Protein AF-A0A7C5V0F0-F1 (afdb_monomer_lite)

Secondary structure (DSSP, 8-state):
-PPP----------------SSPPTTPPPPP-EEE-TTS-EEEGGGGTTTS-------S------

Sequence (65 aa):
MPQAWGRERARARHSCKIASMTLDIGDQAPDFELPDPAGRLVRLLDFRGKRNVVLAFFVYANTPG

Foldseek 3Di:
DDDDDDPPPPPPDDPPPVDDPDDDPPDDDDWDWDQDPVGDIDIPVVCPPPDDDDDDDDPDDPDDD

pLDDT: mean 79.07, std 16.23, range [49.69, 97.06]

Radius of gyration: 21.37 Å; chains: 1; bounding box: 42×53×53 Å

Structure (mmCIF, N/CA/C/O backbone):
data_AF-A0A7C5V0F0-F1
#
_entry.id   AF-A0A7C5V0F0-F1
#
loop_
_atom_site.group_PDB
_atom_site.id
_atom_site.type_symbol
_atom_site.label_atom_id
_atom_site.label_alt_id
_atom_site.label_comp_id
_atom_site.label_asym_id
_atom_site.label_entity_id
_atom_site.label_seq_id
_atom_site.pdbx_PDB_ins_code
_atom_site.Cartn_x
_atom_site.Cartn_y
_atom_site.Cartn_z
_atom_site.occupancy
_atom_site.B_iso_or_equiv
_atom_site.auth_seq_id
_atom_site.auth_comp_id
_atom_site.auth_asym_id
_atom_site.auth_atom_id
_atom_site.pdbx_PDB_model_num
ATOM 1 N N . MET A 1 1 ? -28.174 33.832 41.030 1.00 49.69 1 MET A N 1
ATOM 2 C CA . MET A 1 1 ? -28.499 33.539 39.618 1.00 49.69 1 MET A CA 1
ATOM 3 C C . MET A 1 1 ? -27.229 33.052 38.910 1.00 49.69 1 MET A C 1
ATOM 5 O O . MET A 1 1 ? -26.403 33.893 38.575 1.00 49.69 1 MET A O 1
ATOM 9 N N . PRO A 1 2 ? -26.986 31.736 38.772 1.00 49.84 2 PRO A N 1
ATOM 10 C CA . PRO A 1 2 ? -25.841 31.213 38.021 1.00 49.84 2 PRO A CA 1
ATOM 11 C C . PRO A 1 2 ? -26.122 31.238 36.510 1.00 49.84 2 PRO A C 1
ATOM 13 O O . PRO A 1 2 ? -27.177 30.794 36.062 1.00 49.84 2 PRO A O 1
ATOM 16 N N . GLN A 1 3 ? -25.189 31.800 35.740 1.00 52.56 3 GLN A N 1
ATOM 17 C CA . GLN A 1 3 ? -25.315 31.981 34.292 1.00 52.56 3 GLN A CA 1
ATOM 18 C C . GLN A 1 3 ? -24.898 30.704 33.545 1.00 52.56 3 GLN A C 1
ATOM 20 O O . GLN A 1 3 ? -23.978 29.996 33.952 1.00 52.56 3 GLN A O 1
ATOM 25 N N . ALA A 1 4 ? -25.650 30.391 32.493 1.00 53.50 4 ALA A N 1
ATOM 26 C CA . ALA A 1 4 ? -25.718 29.105 31.815 1.00 53.50 4 ALA A CA 1
ATOM 27 C C . ALA A 1 4 ? -24.432 28.696 31.069 1.00 53.50 4 ALA A C 1
ATOM 29 O O . ALA A 1 4 ? -23.781 29.493 30.401 1.00 53.50 4 ALA A O 1
ATOM 30 N N . TRP A 1 5 ? -24.127 27.397 31.131 1.00 58.38 5 TRP A N 1
ATOM 31 C CA . TRP A 1 5 ? -23.052 26.726 30.401 1.00 58.38 5 TRP A CA 1
ATOM 32 C C . TRP A 1 5 ? -23.512 26.410 28.968 1.00 58.38 5 TRP A C 1
ATOM 34 O O . TRP A 1 5 ? -24.218 25.427 28.731 1.00 58.38 5 TRP A O 1
ATOM 44 N N . GLY A 1 6 ? -23.122 27.238 27.999 1.00 52.97 6 GLY A N 1
ATOM 45 C CA . GLY A 1 6 ? -23.357 26.991 26.574 1.00 52.97 6 GLY A CA 1
ATOM 46 C C . GLY A 1 6 ? -22.454 25.877 26.042 1.00 52.97 6 GLY A C 1
ATOM 47 O O . GLY A 1 6 ? -21.301 26.110 25.691 1.00 52.97 6 GLY A O 1
ATOM 48 N N . ARG A 1 7 ? -22.965 24.642 25.989 1.00 64.12 7 ARG A N 1
ATOM 49 C CA . ARG A 1 7 ? -22.354 23.535 25.236 1.00 64.12 7 ARG A CA 1
ATOM 50 C C . ARG A 1 7 ? -22.706 23.662 23.753 1.00 64.12 7 ARG A C 1
ATOM 52 O O . ARG A 1 7 ? -23.613 22.983 23.286 1.00 64.12 7 ARG A O 1
ATOM 59 N N . GLU A 1 8 ? -21.934 24.441 23.011 1.00 56.06 8 GLU A N 1
ATOM 60 C CA . GLU A 1 8 ? -21.911 24.353 21.548 1.00 56.06 8 GLU A CA 1
ATOM 61 C C . GLU A 1 8 ? -20.777 23.399 21.143 1.00 56.06 8 GLU A C 1
ATOM 63 O O . GLU A 1 8 ? -19.635 23.793 20.911 1.00 56.06 8 GLU A O 1
ATOM 68 N N . ARG A 1 9 ? -21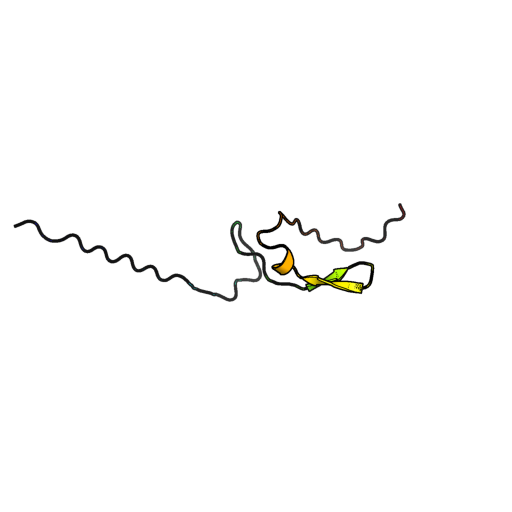.059 22.089 21.120 1.00 59.47 9 ARG A N 1
ATOM 69 C CA . ARG A 1 9 ? -20.177 21.125 20.444 1.00 59.47 9 ARG A CA 1
ATOM 70 C C . ARG A 1 9 ? -20.492 21.177 18.955 1.00 59.47 9 ARG A C 1
ATOM 72 O O . ARG A 1 9 ? -21.200 20.311 18.445 1.00 59.47 9 ARG A O 1
ATOM 79 N N . ALA A 1 10 ? -19.928 22.164 18.267 1.00 55.44 10 ALA A N 1
ATOM 80 C CA . ALA A 1 10 ? -19.869 22.179 16.813 1.00 55.44 10 ALA A CA 1
ATOM 81 C C . ALA A 1 10 ? -19.006 20.996 16.340 1.00 55.44 10 ALA A C 1
ATOM 83 O O . ALA A 1 10 ? -17.785 21.072 16.219 1.00 55.44 10 ALA A O 1
ATOM 84 N N . ARG A 1 11 ? -19.646 19.848 16.115 1.00 57.91 11 ARG A N 1
ATOM 85 C CA . ARG A 1 11 ? -19.023 18.658 15.533 1.00 57.91 11 ARG A CA 1
ATOM 86 C C . ARG A 1 11 ? -19.158 18.733 14.018 1.00 57.91 11 ARG A C 1
ATOM 88 O O . ARG A 1 11 ? -19.845 17.919 1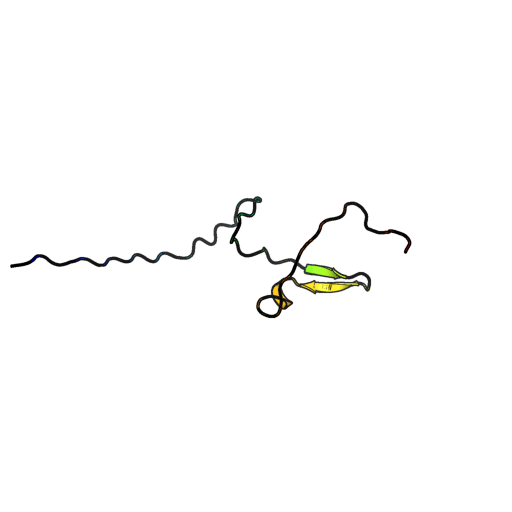3.412 1.00 57.91 11 ARG A O 1
ATOM 95 N N . ALA A 1 12 ? -18.482 19.705 13.414 1.00 57.25 12 ALA A N 1
ATOM 96 C CA . ALA A 1 12 ? -18.258 19.714 11.976 1.00 57.25 12 ALA A CA 1
ATOM 97 C C . ALA A 1 12 ? -17.164 18.687 11.645 1.00 57.25 12 ALA A C 1
ATOM 99 O O . ALA A 1 12 ? -15.983 18.992 11.521 1.00 57.25 12 ALA A O 1
ATOM 100 N N . ARG A 1 13 ? -17.573 17.425 11.549 1.00 68.50 13 ARG A N 1
ATOM 101 C CA . ARG A 1 13 ? -16.891 16.422 10.728 1.00 68.50 13 ARG A CA 1
ATOM 102 C C . ARG A 1 13 ? -17.829 16.279 9.536 1.00 68.50 13 ARG A C 1
ATOM 104 O O . ARG A 1 13 ? -19.014 16.051 9.740 1.00 68.50 13 ARG A O 1
ATOM 111 N N . HIS A 1 14 ? -17.431 16.516 8.300 1.00 51.91 14 HIS A N 1
ATOM 112 C CA . HIS A 1 14 ? -16.330 15.852 7.638 1.00 51.91 14 HIS A CA 1
ATOM 113 C C . HIS A 1 14 ? -15.789 16.782 6.551 1.00 51.91 14 HIS A C 1
ATOM 115 O O . HIS A 1 14 ? -16.450 17.051 5.554 1.00 51.91 14 HIS A O 1
ATOM 121 N N . SER A 1 15 ? -14.562 17.250 6.748 1.00 60.81 15 SER A N 1
ATOM 122 C CA . SER A 1 15 ? -13.715 17.718 5.661 1.00 60.81 15 SER A CA 1
ATOM 123 C C . SER A 1 15 ? -13.249 16.472 4.905 1.00 60.81 15 SER A C 1
ATOM 125 O O 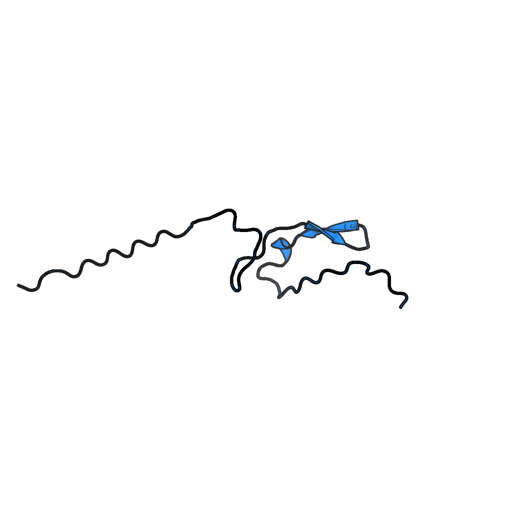. SER A 1 15 ? -12.211 15.908 5.239 1.00 60.81 15 SER A O 1
ATOM 127 N N . CYS A 1 16 ? -13.996 16.018 3.895 1.00 59.97 16 CYS A N 1
ATOM 128 C CA . CYS A 1 16 ? -13.370 15.251 2.818 1.00 59.97 16 CYS A CA 1
ATOM 129 C C . CYS A 1 16 ? -12.581 16.262 1.980 1.00 59.97 16 CYS A C 1
ATOM 131 O O . CYS A 1 16 ? -13.020 16.750 0.943 1.00 59.97 16 CYS A O 1
ATOM 133 N N . LYS A 1 17 ? -11.434 16.670 2.522 1.00 58.75 17 LYS A N 1
ATOM 134 C CA . LYS A 1 17 ? -10.364 17.262 1.738 1.00 58.75 17 LYS A CA 1
ATOM 135 C C . LYS A 1 17 ? -9.904 16.107 0.865 1.00 58.75 17 LYS A C 1
ATOM 137 O O . LYS A 1 17 ? -9.589 15.053 1.413 1.00 58.75 17 LYS A O 1
ATOM 142 N N . ILE A 1 18 ? -9.911 16.254 -0.457 1.00 63.31 18 ILE A N 1
ATOM 143 C CA . ILE A 1 18 ? -9.058 15.392 -1.275 1.00 63.31 18 ILE A CA 1
ATOM 144 C C . ILE A 1 18 ? -7.657 15.654 -0.729 1.00 63.31 18 ILE A C 1
ATOM 146 O O . ILE A 1 18 ? -7.132 16.763 -0.854 1.00 63.31 18 ILE A O 1
ATOM 150 N N . ALA A 1 19 ? -7.190 14.708 0.081 1.00 55.44 19 ALA A N 1
ATOM 151 C CA . ALA A 1 19 ? -6.029 14.878 0.920 1.00 55.44 19 ALA A CA 1
ATOM 152 C C . ALA A 1 19 ? -4.817 15.063 0.012 1.00 55.44 19 ALA A C 1
ATOM 154 O O . ALA A 1 19 ? -4.746 14.521 -1.092 1.00 55.44 19 ALA A O 1
ATOM 155 N N . SER A 1 20 ? -3.892 15.882 0.485 1.00 57.31 20 SER A N 1
ATOM 156 C CA . SER A 1 20 ? -2.503 15.905 0.050 1.00 57.31 20 SER A CA 1
ATOM 157 C C . SER A 1 20 ? -2.014 14.525 -0.411 1.00 57.31 20 SER A C 1
ATOM 159 O O . SER A 1 20 ? -2.352 13.515 0.196 1.00 57.31 20 SER A O 1
ATOM 161 N N . MET A 1 21 ? -1.144 14.469 -1.426 1.00 66.56 21 MET A N 1
ATOM 162 C CA . MET A 1 21 ? -0.492 13.214 -1.859 1.00 66.56 21 MET A CA 1
ATOM 163 C C . MET A 1 21 ? 0.390 12.554 -0.775 1.00 66.56 21 MET A C 1
ATOM 165 O O . MET A 1 21 ? 1.041 11.545 -1.028 1.00 66.56 21 MET A O 1
ATOM 169 N N . THR A 1 22 ? 0.432 13.129 0.424 1.00 80.50 22 THR A N 1
ATOM 170 C CA . THR A 1 22 ? 1.089 12.617 1.619 1.00 80.50 22 THR A CA 1
ATOM 171 C C . THR A 1 22 ? 0.027 12.071 2.570 1.00 80.50 22 THR A C 1
ATOM 173 O O . THR A 1 22 ? -0.876 12.807 2.967 1.00 80.50 22 THR A O 1
ATOM 176 N N . LEU A 1 23 ? 0.141 10.785 2.904 1.00 83.88 23 LEU A N 1
ATOM 177 C CA . LEU A 1 23 ? -0.694 10.099 3.890 1.00 83.88 23 LEU A CA 1
ATOM 178 C C . LEU A 1 23 ? -0.081 10.262 5.282 1.00 83.88 23 LEU A C 1
ATOM 180 O O . LEU A 1 23 ? 1.112 9.989 5.445 1.00 83.88 23 LEU A O 1
ATOM 184 N N . ASP A 1 24 ? -0.893 10.638 6.268 1.00 87.75 24 ASP A N 1
ATOM 185 C CA . ASP A 1 24 ? -0.486 10.688 7.672 1.00 87.75 24 ASP A CA 1
ATOM 186 C C . ASP A 1 24 ? -0.938 9.435 8.441 1.00 87.75 24 ASP A C 1
ATOM 188 O O . ASP A 1 24 ? -1.802 8.656 8.024 1.00 87.75 24 ASP A O 1
ATOM 192 N N . ILE A 1 25 ? -0.337 9.214 9.612 1.00 89.19 25 ILE A N 1
ATOM 193 C CA . ILE A 1 25 ? -0.722 8.108 10.493 1.00 89.19 25 ILE A CA 1
ATOM 194 C C . ILE A 1 25 ? -2.159 8.325 10.981 1.00 89.19 25 ILE A C 1
ATOM 196 O O . ILE A 1 25 ? -2.472 9.338 11.602 1.00 89.19 25 ILE A O 1
ATOM 200 N N . GLY A 1 26 ? -3.011 7.322 10.765 1.00 90.44 26 GLY A N 1
ATOM 201 C CA . GLY A 1 26 ? -4.422 7.351 11.157 1.00 90.44 26 GLY A CA 1
ATOM 202 C C . GLY A 1 26 ? -5.368 7.780 10.037 1.00 90.44 26 GLY A C 1
ATOM 203 O O . GLY A 1 26 ? -6.582 7.622 10.197 1.00 90.44 26 GLY A O 1
ATOM 204 N N . ASP A 1 27 ? -4.840 8.241 8.901 1.00 89.31 27 ASP A N 1
ATOM 205 C CA . ASP A 1 27 ? -5.655 8.481 7.720 1.00 89.31 27 ASP A CA 1
ATOM 206 C C . ASP A 1 27 ? -6.250 7.179 7.191 1.00 89.31 27 ASP A C 1
ATOM 208 O O . ASP A 1 27 ? -5.648 6.099 7.219 1.00 89.31 27 ASP A O 1
ATOM 212 N N . GLN A 1 28 ? -7.468 7.288 6.668 1.00 87.50 28 GLN A N 1
ATOM 213 C CA . GLN A 1 28 ? -8.070 6.179 5.956 1.00 87.50 28 GLN A CA 1
ATOM 214 C C . GLN A 1 28 ? -7.296 5.948 4.656 1.00 87.50 28 GLN A C 1
ATOM 216 O O . GLN A 1 28 ? -7.198 6.846 3.821 1.00 87.50 28 GLN A O 1
ATOM 221 N N . ALA A 1 29 ? -6.801 4.723 4.465 1.00 89.69 29 ALA A N 1
ATOM 222 C CA . ALA A 1 29 ? -6.126 4.342 3.231 1.00 89.69 29 ALA A CA 1
ATOM 223 C C . ALA A 1 29 ? -7.026 4.617 2.003 1.00 89.69 29 ALA A C 1
ATOM 225 O O . ALA A 1 29 ? -8.202 4.215 2.027 1.00 89.69 29 ALA A O 1
ATOM 226 N N . PRO A 1 30 ? -6.496 5.264 0.943 1.00 89.06 30 PRO A N 1
ATOM 227 C CA . PRO A 1 30 ? -7.226 5.510 -0.295 1.00 89.06 30 PRO A CA 1
ATOM 228 C C . PRO A 1 30 ? -7.706 4.211 -0.934 1.00 89.06 30 PRO A C 1
ATOM 230 O O . PRO A 1 30 ? -7.044 3.178 -0.837 1.00 89.06 30 PRO A O 1
ATOM 233 N N . ASP A 1 31 ? -8.848 4.265 -1.611 1.00 89.56 31 ASP A N 1
ATOM 234 C CA . ASP A 1 31 ? -9.343 3.119 -2.365 1.00 89.56 31 ASP A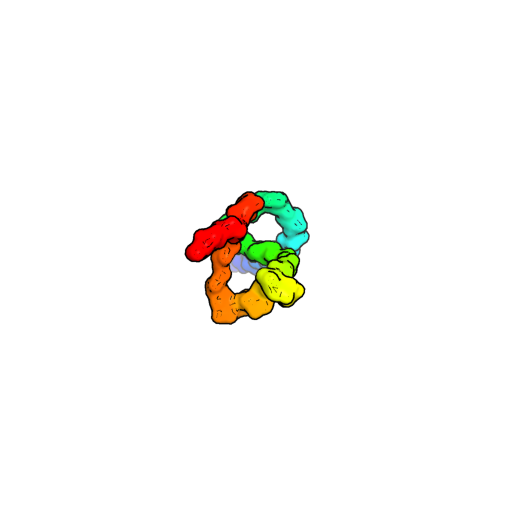 CA 1
ATOM 235 C C . ASP A 1 31 ? -8.530 2.936 -3.656 1.00 89.56 31 ASP A C 1
ATOM 237 O O . ASP A 1 31 ? -8.274 3.891 -4.387 1.00 89.56 31 ASP A O 1
ATOM 241 N N . PHE A 1 32 ? -8.123 1.696 -3.927 1.00 91.81 32 PHE A N 1
ATOM 242 C CA . PHE A 1 32 ? -7.448 1.299 -5.160 1.00 91.81 32 PHE A CA 1
ATOM 243 C C . PHE A 1 32 ? -7.793 -0.145 -5.526 1.00 91.81 32 PHE A C 1
ATOM 245 O O . PHE A 1 32 ? -8.262 -0.929 -4.691 1.00 91.81 32 PHE A O 1
ATOM 252 N N . GLU A 1 33 ? -7.529 -0.489 -6.784 1.00 95.38 33 GLU A N 1
ATOM 253 C CA . GLU A 1 33 ? -7.768 -1.810 -7.353 1.00 95.38 33 GLU A CA 1
ATOM 254 C C . GLU A 1 33 ? -6.560 -2.210 -8.196 1.00 95.38 33 GLU A C 1
ATOM 256 O O . GLU A 1 33 ? -6.064 -1.408 -8.988 1.00 95.38 33 GLU A O 1
ATOM 261 N N . LEU A 1 34 ? -6.061 -3.429 -7.997 1.00 93.81 34 LEU A N 1
ATOM 262 C CA . LEU A 1 34 ? -4.890 -3.949 -8.700 1.00 93.81 34 LEU A CA 1
ATOM 263 C C . LEU A 1 34 ? -5.174 -5.363 -9.213 1.00 93.81 34 LEU A C 1
ATOM 265 O O . LEU A 1 34 ? -5.864 -6.125 -8.532 1.00 93.81 34 LEU A O 1
ATOM 269 N N . PRO A 1 35 ? -4.648 -5.739 -10.389 1.00 94.94 35 PRO A N 1
ATOM 270 C CA . PRO A 1 35 ? -4.643 -7.130 -10.806 1.00 94.94 35 PRO A CA 1
ATOM 271 C C . PRO A 1 35 ? -3.687 -7.940 -9.923 1.00 94.94 35 PRO A C 1
ATOM 273 O O . PRO A 1 35 ? -2.582 -7.499 -9.602 1.00 94.94 35 PRO A O 1
ATOM 276 N N . ASP A 1 36 ? -4.108 -9.140 -9.543 1.00 92.31 36 ASP A N 1
ATOM 277 C CA . ASP A 1 36 ? -3.233 -10.145 -8.950 1.00 92.31 36 ASP A CA 1
ATOM 278 C C . ASP A 1 36 ? -2.375 -10.843 -10.034 1.00 92.31 36 ASP A C 1
ATOM 280 O O . ASP A 1 36 ? -2.549 -10.582 -11.230 1.00 92.31 36 ASP A O 1
ATOM 284 N N . PRO A 1 37 ? -1.464 -11.764 -9.663 1.00 89.12 37 PRO A N 1
ATOM 285 C CA . PRO A 1 37 ? -0.649 -12.493 -10.640 1.00 89.12 37 PRO A CA 1
ATOM 286 C C . PRO A 1 37 ? -1.444 -13.332 -11.656 1.00 89.12 37 PRO A C 1
ATOM 288 O O . PRO A 1 37 ? -0.917 -13.667 -12.711 1.00 89.12 37 PRO A O 1
ATOM 291 N N . ALA A 1 38 ? -2.699 -13.678 -11.355 1.00 94.56 38 ALA A N 1
ATOM 292 C CA . ALA A 1 38 ? -3.607 -14.381 -12.259 1.00 94.56 38 ALA A CA 1
ATOM 293 C C . ALA A 1 38 ? -4.503 -13.419 -13.071 1.00 94.56 38 ALA A C 1
ATOM 295 O O . ALA A 1 38 ? -5.395 -13.870 -13.789 1.00 94.56 38 ALA A O 1
ATOM 296 N N . GLY A 1 39 ? -4.296 -12.102 -12.955 1.00 94.81 39 GLY A N 1
ATOM 297 C CA . GLY A 1 39 ? -5.079 -11.066 -13.630 1.00 94.81 39 GLY A CA 1
ATOM 298 C C . GLY A 1 39 ? -6.434 -10.768 -12.982 1.00 94.81 39 GLY A C 1
ATOM 299 O O . GLY A 1 39 ? -7.227 -10.011 -13.544 1.00 94.81 39 GLY A O 1
ATOM 300 N N . ARG A 1 40 ? -6.734 -11.336 -11.809 1.00 96.38 40 ARG A N 1
ATOM 301 C CA . ARG A 1 40 ? -7.984 -11.052 -11.092 1.00 96.38 40 ARG A CA 1
ATOM 302 C C . ARG A 1 40 ? -7.888 -9.697 -10.416 1.00 96.38 40 ARG A C 1
ATOM 304 O O . ARG A 1 40 ? -6.915 -9.412 -9.726 1.00 96.38 40 ARG A O 1
ATOM 311 N N . LEU A 1 41 ? -8.926 -8.887 -10.571 1.00 97.06 41 LEU A N 1
ATOM 312 C CA . LEU A 1 41 ? -8.987 -7.574 -9.948 1.00 97.06 41 LEU A CA 1
ATOM 313 C C . LEU A 1 41 ? -9.241 -7.707 -8.441 1.00 97.06 41 LEU A C 1
ATOM 315 O O . LEU A 1 41 ? -10.2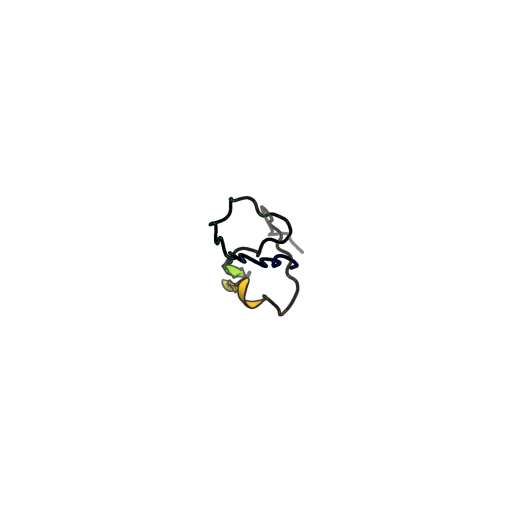09 -8.341 -8.019 1.00 97.06 41 LEU A O 1
ATOM 319 N N . VAL A 1 42 ? -8.373 -7.102 -7.635 1.00 94.75 42 VAL A N 1
ATOM 320 C CA . VAL A 1 42 ? -8.434 -7.107 -6.172 1.00 94.75 42 VAL A CA 1
ATOM 321 C C . VAL A 1 42 ? -8.578 -5.673 -5.680 1.00 94.75 42 VAL A C 1
ATOM 323 O O . VAL A 1 42 ? -7.759 -4.816 -6.011 1.00 94.75 42 VAL A O 1
ATOM 326 N N . ARG A 1 43 ? -9.607 -5.409 -4.869 1.00 95.50 43 ARG A N 1
ATOM 327 C CA . ARG A 1 43 ? -9.928 -4.072 -4.351 1.00 95.50 43 ARG A CA 1
ATOM 328 C C . ARG A 1 43 ? -9.523 -3.961 -2.886 1.00 95.50 43 ARG A C 1
ATOM 330 O O . ARG A 1 43 ? -9.841 -4.850 -2.094 1.00 95.50 43 ARG A O 1
ATOM 337 N N . LEU A 1 44 ? -8.904 -2.849 -2.482 1.00 93.81 44 LEU A N 1
ATOM 338 C CA . LEU A 1 44 ? -8.561 -2.639 -1.065 1.00 93.81 44 LEU A CA 1
ATOM 339 C C . LEU A 1 44 ? -9.813 -2.640 -0.167 1.00 93.81 44 LEU A C 1
ATOM 341 O O . LEU 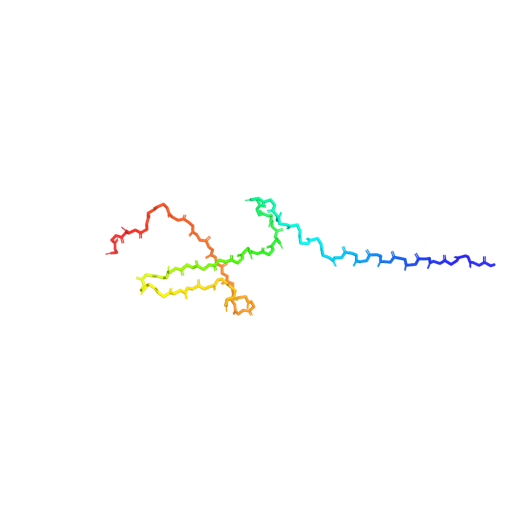A 1 44 ? -9.788 -3.159 0.952 1.00 93.81 44 LEU A O 1
ATOM 345 N N . LEU A 1 45 ? -10.916 -2.083 -0.674 1.00 93.31 45 LEU A N 1
ATOM 346 C CA . LEU A 1 45 ? -12.177 -1.951 0.052 1.00 93.31 45 LEU A CA 1
ATOM 347 C C . LEU A 1 45 ? -12.711 -3.298 0.563 1.00 93.31 45 LEU A C 1
ATOM 349 O O . LEU A 1 45 ? -13.263 -3.360 1.662 1.00 93.31 45 LEU A O 1
ATOM 353 N N . ASP A 1 46 ? -12.483 -4.382 -0.182 1.00 94.25 46 ASP A N 1
ATOM 354 C CA . ASP A 1 46 ? -13.002 -5.715 0.140 1.00 94.25 46 ASP A CA 1
ATOM 355 C C . ASP A 1 46 ? -12.414 -6.296 1.434 1.00 94.25 46 ASP A C 1
ATOM 357 O O . ASP A 1 46 ? -13.020 -7.193 2.037 1.00 94.25 46 ASP A O 1
ATOM 361 N N . PHE A 1 47 ? -11.264 -5.779 1.881 1.00 93.81 47 PHE A N 1
ATOM 362 C CA . PHE A 1 47 ? -10.568 -6.209 3.095 1.00 93.81 47 PHE A CA 1
ATOM 363 C C . PHE A 1 47 ? -10.889 -5.358 4.328 1.00 93.81 47 PHE A C 1
ATOM 365 O O . PHE A 1 47 ? -10.585 -5.787 5.448 1.00 93.81 47 PHE A O 1
ATOM 372 N N . ARG A 1 48 ? -11.522 -4.185 4.164 1.00 91.62 48 ARG A N 1
ATOM 373 C CA . ARG A 1 48 ? -11.842 -3.295 5.292 1.00 91.62 48 ARG A CA 1
ATOM 374 C C . ARG A 1 48 ? -12.703 -4.025 6.328 1.00 91.62 48 ARG A C 1
ATOM 376 O O . ARG A 1 48 ? -13.709 -4.647 5.998 1.00 91.62 48 ARG A O 1
ATOM 383 N N . GLY A 1 49 ? -12.283 -3.974 7.593 1.00 92.31 49 GLY A N 1
ATOM 384 C CA . GLY A 1 49 ? -12.984 -4.601 8.720 1.00 92.31 49 GLY A CA 1
ATOM 385 C C . GLY A 1 49 ? -12.906 -6.132 8.784 1.00 92.31 49 GLY A C 1
ATOM 386 O O . GLY A 1 49 ? -13.383 -6.710 9.755 1.00 92.31 49 GLY A O 1
ATOM 387 N N . LYS A 1 50 ? -12.297 -6.800 7.794 1.00 94.50 50 LYS A N 1
ATOM 388 C CA . LYS A 1 50 ? -12.161 -8.267 7.778 1.00 94.50 50 LYS A CA 1
ATOM 389 C C . LYS A 1 50 ? -10.788 -8.736 8.248 1.00 94.50 50 LYS A C 1
ATOM 391 O O . LYS A 1 50 ? -10.684 -9.819 8.817 1.00 94.50 50 LYS A O 1
ATOM 396 N N . ARG A 1 51 ? -9.730 -7.969 7.958 1.00 93.12 51 ARG A N 1
ATOM 397 C CA . ARG A 1 51 ? -8.345 -8.265 8.359 1.00 93.12 51 ARG A CA 1
ATOM 398 C C . ARG A 1 51 ? -7.438 -7.047 8.217 1.00 93.12 51 ARG A C 1
ATOM 400 O O . ARG A 1 51 ? -7.766 -6.107 7.500 1.00 93.12 51 ARG A O 1
ATOM 407 N N . ASN A 1 52 ? -6.275 -7.121 8.858 1.00 93.25 52 ASN A N 1
ATOM 408 C CA . ASN A 1 52 ? -5.189 -6.168 8.652 1.00 93.25 52 ASN A CA 1
ATOM 409 C C . ASN A 1 52 ? -4.535 -6.405 7.283 1.00 93.25 52 ASN A C 1
ATOM 411 O O . ASN A 1 52 ? -4.384 -7.552 6.858 1.00 93.25 52 ASN A O 1
ATOM 415 N N . VAL A 1 53 ? -4.142 -5.325 6.611 1.00 93.31 53 VAL A N 1
ATOM 416 C CA . VAL A 1 53 ? -3.512 -5.350 5.284 1.00 93.31 53 VAL A CA 1
ATOM 417 C C . VAL A 1 53 ? -2.226 -4.533 5.340 1.00 93.31 53 VAL A C 1
ATOM 419 O O . VAL A 1 53 ? -2.221 -3.431 5.881 1.00 93.31 53 VAL A O 1
ATOM 422 N N . VAL A 1 54 ? -1.150 -5.074 4.771 1.00 93.12 54 VAL A N 1
ATOM 423 C CA . VAL A 1 54 ? 0.129 -4.380 4.577 1.00 93.12 54 VAL A CA 1
ATOM 424 C C . VAL A 1 54 ? 0.357 -4.246 3.075 1.00 93.12 54 VAL A C 1
ATOM 426 O O . VAL A 1 54 ? 0.265 -5.238 2.356 1.00 93.12 54 VAL A O 1
ATOM 429 N N . LEU A 1 55 ? 0.637 -3.029 2.607 1.00 90.62 55 LEU A N 1
ATOM 430 C CA . LEU A 1 55 ? 0.958 -2.741 1.209 1.00 90.62 55 LEU A CA 1
ATOM 431 C C . LEU A 1 55 ? 2.458 -2.472 1.079 1.00 90.62 55 LEU A C 1
ATOM 433 O O . LEU A 1 55 ? 2.988 -1.592 1.753 1.00 90.62 55 LEU A O 1
ATOM 437 N N . ALA A 1 56 ? 3.125 -3.220 0.205 1.00 90.81 56 ALA A N 1
ATOM 438 C CA . ALA A 1 56 ? 4.538 -3.049 -0.106 1.00 90.81 56 ALA A CA 1
ATOM 439 C C . ALA A 1 56 ? 4.707 -2.778 -1.606 1.00 90.81 56 ALA A C 1
ATOM 441 O O . ALA A 1 56 ? 4.094 -3.453 -2.432 1.00 90.81 56 ALA A O 1
ATOM 442 N N . PHE A 1 57 ? 5.539 -1.793 -1.948 1.00 88.62 57 PHE A N 1
ATOM 443 C CA . PHE A 1 57 ? 5.860 -1.436 -3.327 1.00 88.62 57 PHE A CA 1
ATOM 444 C C . PHE A 1 57 ? 7.258 -1.942 -3.675 1.00 88.62 57 PHE A C 1
ATOM 446 O O . PHE A 1 57 ? 8.228 -1.619 -2.991 1.00 88.62 57 PHE A O 1
ATOM 453 N N . PHE A 1 58 ? 7.361 -2.704 -4.761 1.00 88.75 58 PHE A N 1
ATOM 454 C CA . PHE A 1 58 ? 8.621 -3.212 -5.294 1.00 88.75 58 PHE A CA 1
ATOM 455 C C . PHE A 1 58 ? 8.793 -2.693 -6.720 1.00 88.75 58 PHE A C 1
ATOM 457 O O . PHE A 1 58 ? 7.855 -2.751 -7.510 1.00 88.75 58 PHE A O 1
ATOM 464 N N . VAL A 1 59 ? 9.987 -2.203 -7.064 1.00 87.94 59 VAL A N 1
ATOM 465 C CA . VAL A 1 59 ? 10.293 -1.753 -8.438 1.00 87.94 59 VAL A CA 1
ATOM 466 C C . VAL A 1 59 ? 10.287 -2.939 -9.409 1.00 87.94 59 VAL A C 1
ATOM 468 O O . VAL A 1 59 ? 9.864 -2.811 -10.554 1.00 87.94 59 VAL A O 1
ATOM 471 N N . TYR A 1 60 ? 10.725 -4.107 -8.935 1.00 83.12 60 TYR A N 1
ATOM 472 C CA . TYR A 1 60 ? 10.690 -5.367 -9.664 1.00 83.12 60 TYR A CA 1
ATOM 473 C C . TYR A 1 60 ? 10.503 -6.522 -8.677 1.00 83.12 60 TYR A C 1
ATOM 475 O O . TYR A 1 60 ? 11.217 -6.591 -7.678 1.00 83.12 60 TYR A O 1
ATOM 483 N N . ALA A 1 61 ? 9.547 -7.412 -8.947 1.00 80.00 61 ALA A N 1
ATOM 484 C CA . ALA A 1 61 ? 9.179 -8.509 -8.046 1.00 80.00 61 ALA A CA 1
ATOM 485 C C . ALA A 1 61 ? 9.275 -9.902 -8.699 1.00 80.00 61 ALA A C 1
ATOM 487 O O . ALA A 1 61 ? 8.758 -10.871 -8.152 1.00 80.00 61 ALA A O 1
ATOM 488 N N . ASN A 1 62 ? 9.953 -10.031 -9.848 1.00 79.88 62 ASN A N 1
ATOM 489 C CA . ASN A 1 62 ? 10.125 -11.327 -10.514 1.00 79.88 62 ASN A CA 1
ATOM 490 C C . ASN A 1 62 ? 11.407 -12.011 -10.018 1.00 79.88 62 ASN A C 1
ATOM 492 O O . ASN A 1 62 ? 12.401 -12.106 -10.742 1.00 79.88 62 ASN A O 1
ATOM 496 N N . THR A 1 63 ? 11.410 -12.438 -8.758 1.00 76.81 63 THR A N 1
ATOM 497 C CA . THR A 1 63 ? 12.508 -13.230 -8.192 1.00 76.81 63 THR A CA 1
ATOM 498 C C . THR A 1 63 ? 12.300 -14.715 -8.514 1.00 76.81 63 THR A C 1
ATOM 500 O O . THR A 1 63 ? 11.196 -15.212 -8.279 1.00 76.81 63 THR A O 1
ATOM 503 N N . PRO A 1 64 ? 13.318 -15.442 -9.017 1.00 71.94 64 PRO A N 1
ATOM 504 C CA . PRO A 1 64 ? 13.277 -16.900 -9.045 1.00 71.94 64 PRO A CA 1
ATOM 505 C C . PRO A 1 64 ? 13.186 -17.408 -7.602 1.00 71.94 64 PRO A C 1
ATOM 507 O O . PRO A 1 64 ? 13.938 -16.940 -6.745 1.00 71.94 64 PRO A O 1
ATOM 510 N N . GLY A 1 65 ? 12.236 -18.303 -7.342 1.00 57.84 65 GLY A N 1
ATOM 511 C CA . GLY A 1 65 ? 12.169 -19.074 -6.100 1.00 57.84 65 GLY A CA 1
ATOM 512 C C . GLY A 1 65 ? 13.051 -20.305 -6.183 1.00 57.84 65 GLY A C 1
ATOM 513 O O . GLY A 1 65 ? 13.080 -20.910 -7.279 1.00 57.84 65 GLY A O 1
#